Protein AF-A0A522AXA7-F1 (afdb_monomer_lite)

Sequence (57 aa):
GEPDDIAQMACWLAGDRSTFVTGQHFVIDGGVSCGLKWADQPEFQKSYHPIKVYRPE

Radius of gyration: 20.38 Å; chains: 1; bounding box: 59×16×39 Å

Structure (mmCIF, N/CA/C/O backbone):
data_AF-A0A522AXA7-F1
#
_entry.id   AF-A0A522AXA7-F1
#
loop_
_atom_site.group_PDB
_atom_site.id
_atom_site.type_symbol
_atom_site.label_atom_id
_atom_site.label_alt_id
_atom_site.label_comp_id
_atom_site.label_asym_id
_atom_site.label_entity_id
_atom_site.label_seq_id
_atom_site.pdbx_PDB_ins_code
_atom_site.Cartn_x
_atom_site.Cartn_y
_atom_site.Cartn_z
_atom_site.occupancy
_atom_site.B_iso_or_equiv
_atom_site.auth_seq_id
_atom_site.auth_comp_id
_atom_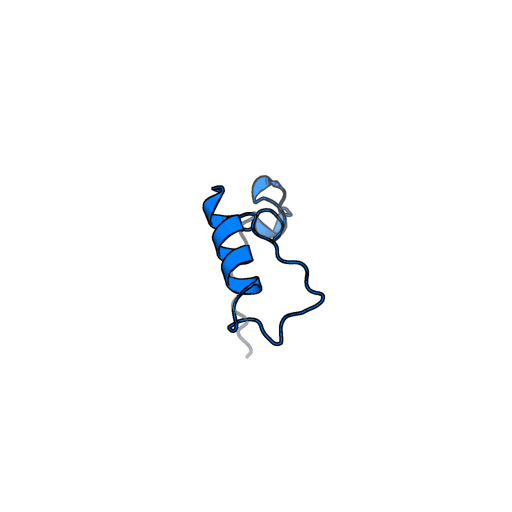site.auth_asym_id
_atom_site.auth_atom_id
_atom_site.pdbx_PDB_model_num
ATOM 1 N N . GLY A 1 1 ? -9.618 -2.734 -10.313 1.00 86.00 1 GLY A N 1
ATOM 2 C CA . GLY A 1 1 ? -9.961 -1.709 -9.328 1.00 86.00 1 GLY A CA 1
ATOM 3 C C . GLY A 1 1 ? -11.446 -1.786 -9.191 1.00 86.00 1 GLY A C 1
ATOM 4 O O . GLY A 1 1 ? -12.148 -1.168 -9.978 1.00 86.00 1 GLY A O 1
ATOM 5 N N . GLU A 1 2 ? -11.883 -2.639 -8.280 1.00 97.25 2 GLU A N 1
ATOM 6 C CA . GLU A 1 2 ? -13.281 -2.950 -8.028 1.00 97.25 2 GLU A CA 1
ATOM 7 C C . GLU A 1 2 ? -13.744 -2.232 -6.756 1.00 97.25 2 GLU A C 1
ATOM 9 O O . GLU A 1 2 ? -12.924 -1.934 -5.883 1.00 97.25 2 GLU A O 1
ATOM 14 N N . PRO A 1 3 ? -15.051 -1.977 -6.589 1.00 97.75 3 PRO A N 1
ATOM 15 C CA . PRO A 1 3 ? -15.577 -1.407 -5.349 1.00 97.75 3 PRO A CA 1
ATOM 16 C C . PRO A 1 3 ? -15.178 -2.198 -4.092 1.00 97.75 3 PRO A C 1
ATOM 18 O O . PRO A 1 3 ? -14.984 -1.604 -3.030 1.00 97.75 3 PRO A O 1
ATOM 21 N N . ASP A 1 4 ? -15.019 -3.520 -4.221 1.00 98.25 4 ASP A N 1
ATOM 22 C CA . ASP A 1 4 ? -14.608 -4.393 -3.118 1.00 98.25 4 ASP A CA 1
ATOM 23 C C . ASP A 1 4 ? -13.203 -4.051 -2.597 1.00 98.25 4 ASP A C 1
ATOM 25 O O . ASP A 1 4 ? -12.994 -4.046 -1.389 1.00 98.25 4 ASP A O 1
ATOM 29 N N . ASP A 1 5 ? -12.271 -3.640 -3.467 1.00 97.62 5 ASP A N 1
ATOM 30 C CA . ASP A 1 5 ? -10.896 -3.301 -3.069 1.00 97.62 5 ASP A CA 1
ATOM 31 C C . ASP A 1 5 ? -10.878 -2.171 -2.018 1.00 97.62 5 ASP A C 1
ATOM 33 O O . ASP A 1 5 ? -10.144 -2.218 -1.027 1.00 97.62 5 ASP A O 1
ATOM 37 N N . ILE A 1 6 ? -11.731 -1.156 -2.205 1.00 97.44 6 ILE A N 1
ATOM 38 C CA . ILE A 1 6 ? -11.872 -0.028 -1.272 1.00 97.44 6 ILE A CA 1
ATOM 39 C C . ILE A 1 6 ? -12.657 -0.457 -0.025 1.00 97.44 6 ILE A C 1
ATOM 41 O O . ILE A 1 6 ? -12.298 -0.072 1.092 1.00 97.44 6 ILE A O 1
ATOM 45 N N . ALA A 1 7 ? -13.709 -1.267 -0.192 1.00 98.38 7 ALA A N 1
ATOM 46 C CA . ALA A 1 7 ? -14.525 -1.752 0.918 1.00 98.38 7 ALA A CA 1
ATOM 47 C C . ALA A 1 7 ? -13.702 -2.589 1.909 1.00 98.38 7 ALA A C 1
ATOM 49 O O . ALA A 1 7 ? -13.794 -2.367 3.116 1.00 98.38 7 ALA A O 1
ATOM 50 N N . GLN A 1 8 ? -12.835 -3.480 1.422 1.00 98.38 8 GLN A N 1
ATOM 51 C CA . GLN A 1 8 ? -11.963 -4.292 2.275 1.00 98.38 8 GLN A CA 1
ATOM 52 C C . GLN A 1 8 ? -10.984 -3.434 3.086 1.00 98.38 8 GLN A C 1
ATOM 54 O O . GLN A 1 8 ? -10.789 -3.686 4.279 1.00 98.38 8 GLN A O 1
ATOM 59 N N . MET A 1 9 ? -10.408 -2.385 2.484 1.00 98.12 9 MET A N 1
ATOM 60 C CA . MET A 1 9 ? -9.545 -1.441 3.204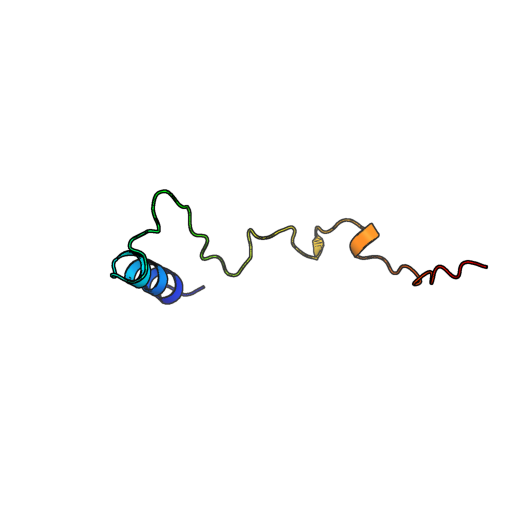 1.00 98.12 9 MET A CA 1
ATOM 61 C C . MET A 1 9 ? -10.318 -0.711 4.311 1.00 98.12 9 MET A C 1
ATOM 63 O O . MET A 1 9 ? -9.836 -0.609 5.441 1.00 98.12 9 MET A O 1
ATOM 67 N N . ALA A 1 10 ? -11.536 -0.249 4.015 1.00 98.19 10 ALA A N 1
ATOM 68 C CA . ALA A 1 10 ? -12.399 0.397 5.000 1.00 98.19 10 ALA A CA 1
ATOM 69 C C . ALA A 1 10 ? -12.777 -0.556 6.147 1.00 98.19 10 ALA A C 1
ATOM 71 O O . ALA A 1 10 ? -12.681 -0.176 7.313 1.00 98.19 10 ALA A O 1
ATOM 72 N N . CYS A 1 11 ? -13.137 -1.807 5.844 1.00 98.31 11 CYS A N 1
ATOM 73 C CA . CYS A 1 11 ? -13.419 -2.828 6.853 1.00 98.31 11 CYS A CA 1
ATOM 74 C C . CYS A 1 11 ? -12.198 -3.137 7.726 1.00 98.31 11 CYS A C 1
ATOM 76 O O . CYS A 1 11 ? -12.349 -3.342 8.929 1.00 98.31 11 CYS A O 1
ATOM 78 N N . TRP A 1 12 ? -10.990 -3.158 7.153 1.00 98.44 12 TRP A N 1
ATOM 79 C CA . TRP A 1 12 ? -9.768 -3.323 7.936 1.00 98.44 12 TRP A CA 1
ATOM 80 C C . TRP A 1 12 ? -9.535 -2.139 8.882 1.00 98.44 12 TRP A C 1
ATOM 82 O O . TRP A 1 12 ? -9.287 -2.388 10.058 1.00 98.44 12 TRP A O 1
ATOM 92 N N . LEU A 1 13 ? -9.690 -0.896 8.401 1.00 98.12 13 LEU A N 1
ATOM 93 C CA . LEU A 1 13 ? -9.543 0.328 9.208 1.00 98.12 13 LEU A CA 1
ATOM 94 C C . LEU A 1 13 ? -10.573 0.444 10.333 1.00 98.12 13 LEU A C 1
ATOM 96 O O . LEU A 1 13 ? -10.267 0.977 11.397 1.00 98.12 13 LEU A O 1
ATOM 100 N N . ALA A 1 14 ? -11.797 -0.016 10.081 1.00 98.12 14 ALA A N 1
ATOM 101 C CA . ALA A 1 14 ? -12.878 -0.004 11.059 1.00 98.12 14 ALA A CA 1
ATOM 102 C C . ALA A 1 14 ? -12.747 -1.115 12.116 1.00 98.12 14 ALA A C 1
ATOM 104 O O . ALA A 1 14 ? -13.466 -1.088 13.112 1.00 98.12 14 ALA A O 1
ATOM 105 N N . GLY A 1 15 ? -11.876 -2.104 11.892 1.00 97.88 15 GLY A N 1
ATOM 106 C CA . GLY A 1 15 ? -11.672 -3.232 12.795 1.00 97.88 15 GLY A CA 1
ATOM 107 C C . GLY A 1 15 ? -10.496 -3.047 13.756 1.00 97.88 15 GLY A C 1
ATOM 108 O O . GLY A 1 15 ? -9.664 -2.155 13.625 1.00 97.88 15 GLY A O 1
ATOM 109 N N . ASP A 1 16 ? -10.355 -3.983 14.693 1.00 98.00 16 ASP A N 1
ATOM 110 C CA . ASP A 1 16 ? -9.341 -3.897 15.758 1.00 98.00 16 ASP A CA 1
ATOM 111 C C . ASP A 1 16 ? -7.896 -4.136 15.277 1.00 98.00 16 ASP A C 1
ATOM 113 O O . ASP A 1 16 ? -6.928 -3.948 16.019 1.00 98.00 16 ASP A O 1
ATOM 117 N N . ARG A 1 17 ? -7.716 -4.554 14.018 1.00 98.12 17 ARG A N 1
ATOM 118 C CA . ARG A 1 17 ? -6.392 -4.849 13.442 1.00 98.12 17 ARG A CA 1
ATOM 119 C C . ARG A 1 17 ? -5.578 -3.594 13.114 1.00 98.12 17 ARG A C 1
ATOM 121 O O . ARG A 1 17 ? -4.381 -3.711 12.868 1.00 98.12 17 ARG A O 1
ATOM 128 N N . SER A 1 18 ? -6.198 -2.418 13.125 1.00 98.19 18 SER A N 1
ATOM 129 C CA . SER A 1 18 ? -5.588 -1.131 12.773 1.00 98.19 18 SER A CA 1
ATOM 130 C C . SER A 1 18 ? -5.583 -0.132 13.936 1.00 98.19 18 SER A C 1
ATOM 132 O O . SER A 1 18 ? -5.492 1.070 13.713 1.00 98.19 18 SER A O 1
ATOM 134 N N . THR A 1 19 ? -5.650 -0.594 15.189 1.00 98.38 19 THR A N 1
ATOM 135 C CA . THR A 1 19 ? -5.802 0.265 16.389 1.00 98.38 19 THR A CA 1
ATOM 136 C C . THR A 1 19 ? -4.722 1.335 16.573 1.00 98.38 19 THR A C 1
ATOM 138 O O . THR A 1 19 ? -4.981 2.360 17.198 1.00 98.38 19 THR A O 1
ATOM 141 N N . PHE A 1 20 ? -3.524 1.134 16.022 1.00 98.12 20 PHE A N 1
ATOM 142 C CA . PHE A 1 20 ? -2.435 2.118 16.069 1.00 98.12 20 PHE A CA 1
ATOM 143 C C . PHE A 1 20 ? -2.276 2.928 14.771 1.00 98.12 20 PHE A C 1
ATOM 145 O O . PHE A 1 20 ? -1.389 3.770 14.646 1.00 98.12 20 PHE A O 1
ATOM 152 N N . VAL A 1 21 ? -3.117 2.669 13.775 1.00 97.94 21 VAL A N 1
ATOM 153 C CA . VAL A 1 21 ? -2.988 3.218 12.429 1.00 97.94 21 VAL A CA 1
ATOM 154 C C . VAL A 1 21 ? -3.937 4.402 12.287 1.00 97.94 21 VAL A C 1
ATOM 156 O O . VAL A 1 21 ? -5.124 4.248 12.021 1.00 97.94 21 VAL A O 1
ATOM 159 N N . THR A 1 22 ? -3.402 5.606 12.487 1.00 97.31 22 THR A N 1
ATOM 160 C CA . THR A 1 22 ? -4.161 6.865 12.462 1.00 97.31 22 THR A CA 1
ATOM 161 C C . THR A 1 22 ? -3.404 7.974 11.726 1.00 97.31 22 THR A C 1
ATOM 163 O O . THR A 1 22 ? -2.176 7.939 11.612 1.00 97.31 22 THR A O 1
ATOM 166 N N . GLY A 1 23 ? -4.141 8.949 11.184 1.00 97.69 23 GLY A N 1
ATOM 167 C CA . GLY A 1 23 ? -3.583 10.109 10.476 1.00 97.69 23 GLY A CA 1
ATOM 168 C C . GLY A 1 23 ? -2.876 9.789 9.153 1.00 97.69 23 GLY A C 1
ATOM 169 O O . GLY A 1 23 ? -2.096 10.608 8.677 1.00 97.69 23 GLY A O 1
ATOM 170 N N . GLN A 1 24 ? -3.109 8.606 8.578 1.00 97.75 24 GLN A N 1
ATOM 171 C CA . GLN A 1 24 ? -2.458 8.154 7.346 1.00 97.75 24 GLN A CA 1
ATOM 172 C C . GLN A 1 24 ? -3.374 8.292 6.131 1.00 97.75 24 GLN A C 1
ATOM 174 O O . GLN A 1 24 ? -4.593 8.165 6.235 1.00 97.75 24 GLN A O 1
ATOM 179 N N . HIS A 1 25 ? -2.766 8.495 4.964 1.00 96.75 25 HIS A N 1
ATOM 180 C CA . HIS A 1 25 ? -3.443 8.393 3.675 1.00 96.75 25 HIS A CA 1
ATOM 181 C C . HIS A 1 25 ? -3.142 7.020 3.073 1.00 96.75 25 HIS A C 1
ATOM 183 O O . HIS A 1 25 ? -1.977 6.651 2.924 1.00 96.75 25 HIS A O 1
ATOM 189 N N . PHE A 1 26 ? -4.184 6.277 2.707 1.00 96.62 26 PHE A N 1
ATOM 190 C CA . PHE A 1 26 ? -4.050 4.980 2.048 1.00 96.62 26 PHE A CA 1
ATOM 191 C C . PHE A 1 26 ? -4.372 5.108 0.568 1.00 96.62 26 PHE A C 1
ATOM 193 O O . PHE A 1 26 ? -5.384 5.701 0.200 1.00 96.62 26 PHE A O 1
ATOM 200 N N . VAL A 1 27 ? -3.509 4.542 -0.274 1.00 96.69 27 VAL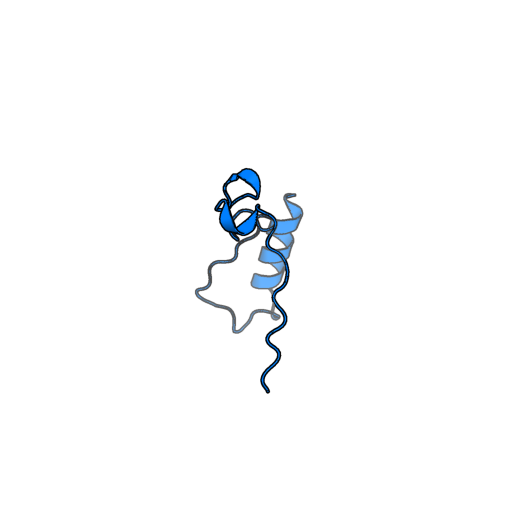 A N 1
ATOM 201 C CA . VAL A 1 27 ? -3.682 4.520 -1.728 1.00 96.69 27 VAL A CA 1
ATOM 202 C C . VAL A 1 27 ? -4.157 3.129 -2.144 1.00 96.69 27 VAL A C 1
ATOM 204 O O . VAL A 1 27 ? -3.497 2.136 -1.849 1.00 96.69 27 VAL A O 1
ATOM 207 N N . ILE A 1 28 ? -5.308 3.069 -2.818 1.00 96.88 28 ILE A N 1
ATOM 208 C CA . ILE A 1 28 ? -5.945 1.839 -3.308 1.00 96.88 28 ILE A CA 1
ATOM 209 C C . ILE A 1 28 ? -6.172 1.995 -4.818 1.00 96.88 28 ILE A C 1
ATOM 211 O O . ILE A 1 28 ? -7.299 2.088 -5.294 1.00 96.88 28 ILE A O 1
ATOM 215 N N . ASP A 1 29 ? -5.087 2.121 -5.579 1.00 95.12 29 ASP A N 1
ATOM 216 C CA . ASP A 1 29 ? -5.138 2.448 -7.012 1.00 95.12 29 ASP A CA 1
ATOM 217 C C . ASP A 1 29 ? -4.444 1.412 -7.913 1.00 95.12 29 ASP A C 1
ATOM 219 O O . ASP A 1 29 ? -4.260 1.649 -9.104 1.00 95.12 29 ASP A O 1
ATOM 223 N N . GLY A 1 30 ? -4.035 0.266 -7.360 1.00 93.50 30 GLY A N 1
ATOM 224 C CA . GLY A 1 30 ? -3.304 -0.762 -8.106 1.00 93.50 30 GLY A CA 1
ATOM 225 C C . GLY A 1 30 ? -1.871 -0.369 -8.489 1.00 93.50 30 GLY A C 1
ATOM 226 O O . GLY A 1 30 ? -1.295 -0.990 -9.378 1.00 93.50 30 GLY A O 1
ATOM 227 N N . GLY A 1 31 ? -1.290 0.645 -7.841 1.00 92.62 31 GLY A N 1
ATOM 228 C CA . GLY A 1 31 ? 0.089 1.086 -8.060 1.00 92.62 31 GLY A CA 1
ATOM 229 C C . GLY A 1 31 ? 0.241 2.187 -9.108 1.00 92.62 31 GLY A C 1
ATOM 230 O O . GLY A 1 31 ? 1.362 2.520 -9.492 1.00 92.62 31 GLY A O 1
ATOM 231 N N . VAL A 1 32 ? -0.863 2.774 -9.572 1.00 91.56 32 VAL A N 1
ATOM 232 C CA . VAL A 1 32 ? -0.852 3.830 -10.597 1.00 91.56 32 VAL A CA 1
ATOM 233 C C . VAL A 1 32 ? -0.089 5.069 -10.121 1.00 91.56 32 VAL A C 1
ATOM 235 O O . VAL A 1 32 ? 0.622 5.688 -10.909 1.00 91.56 32 VAL A O 1
ATOM 238 N N . SER A 1 33 ? -0.170 5.396 -8.834 1.00 92.12 33 SER A N 1
ATOM 239 C CA . SER A 1 33 ? 0.526 6.537 -8.232 1.00 92.12 33 SER A CA 1
ATOM 240 C C . SER A 1 33 ? 1.949 6.212 -7.765 1.00 92.12 33 SER A C 1
ATOM 242 O O . SER A 1 33 ? 2.636 7.093 -7.251 1.00 92.12 33 SER A O 1
ATOM 244 N N . CYS A 1 34 ? 2.424 4.971 -7.922 1.00 92.69 34 CYS A N 1
ATOM 245 C CA . CYS A 1 34 ? 3.735 4.551 -7.410 1.00 92.69 34 CYS A CA 1
ATOM 246 C C . CYS A 1 34 ? 4.925 4.999 -8.275 1.00 92.69 34 CYS A C 1
ATOM 248 O O . CYS A 1 34 ? 6.072 4.789 -7.882 1.00 92.69 34 CYS A O 1
ATOM 250 N N . GLY A 1 35 ? 4.692 5.611 -9.436 1.00 90.69 35 GLY A N 1
ATOM 251 C CA . GLY A 1 35 ? 5.766 6.121 -10.279 1.00 90.69 35 GLY A CA 1
ATOM 252 C C . GLY A 1 35 ? 5.305 6.510 -11.676 1.00 90.69 35 GLY A C 1
ATOM 253 O O . GLY A 1 35 ? 4.114 6.532 -11.982 1.00 90.69 35 GLY A O 1
ATOM 254 N N . LEU A 1 36 ? 6.272 6.817 -12.540 1.00 91.56 36 LEU A N 1
ATOM 255 C CA . LEU A 1 36 ? 6.000 7.079 -13.948 1.00 91.56 36 LEU A CA 1
ATOM 256 C C . LEU A 1 36 ? 5.546 5.795 -14.644 1.00 91.56 36 LEU A C 1
ATOM 258 O O . LEU A 1 36 ? 6.089 4.708 -14.411 1.00 91.56 36 LEU A O 1
ATOM 262 N N . LYS A 1 37 ? 4.584 5.930 -15.559 1.00 90.25 37 LYS A N 1
ATOM 263 C CA . LYS A 1 37 ? 4.245 4.843 -16.478 1.00 90.25 37 LYS A CA 1
ATOM 264 C C . LYS A 1 37 ? 5.493 4.474 -17.268 1.00 90.25 37 LYS A C 1
ATOM 266 O O . LYS A 1 37 ? 6.312 5.335 -17.574 1.00 90.25 37 LYS A O 1
ATOM 271 N N . TRP A 1 38 ? 5.604 3.211 -17.669 1.00 89.62 38 TRP A N 1
ATOM 272 C CA . TRP A 1 38 ? 6.739 2.736 -18.464 1.00 89.62 38 TRP A CA 1
ATOM 273 C C . TRP A 1 38 ? 7.043 3.623 -19.686 1.00 89.62 38 TRP A C 1
ATOM 275 O O . TRP A 1 38 ? 8.199 3.953 -19.937 1.00 89.62 38 TRP A O 1
ATOM 285 N N . ALA A 1 39 ? 6.005 4.064 -20.406 1.00 91.56 39 ALA A N 1
ATOM 286 C CA . ALA A 1 39 ? 6.145 4.945 -21.568 1.00 91.56 39 ALA A CA 1
ATOM 287 C C . ALA A 1 39 ? 6.849 6.276 -21.236 1.00 91.56 39 ALA A C 1
ATOM 289 O O . ALA A 1 39 ? 7.651 6.766 -22.034 1.00 91.56 39 ALA A O 1
ATOM 290 N N . ASP A 1 40 ? 6.606 6.794 -20.033 1.00 93.44 40 ASP A N 1
ATOM 291 C CA . ASP A 1 40 ? 7.064 8.099 -19.560 1.00 93.44 40 ASP A CA 1
ATOM 292 C C . ASP A 1 40 ? 8.416 8.025 -18.830 1.00 93.44 40 ASP A C 1
ATOM 294 O O . ASP A 1 40 ? 8.964 9.054 -18.438 1.00 93.44 40 ASP A O 1
ATOM 298 N N . GLN A 1 41 ? 8.980 6.825 -18.642 1.00 94.81 41 GLN A N 1
ATOM 299 C CA . GLN A 1 41 ? 10.266 6.675 -17.963 1.00 94.81 41 GLN A CA 1
ATOM 300 C C . GLN A 1 41 ? 11.402 7.362 -18.740 1.00 94.81 41 GLN A C 1
ATOM 302 O O . GLN A 1 41 ? 11.371 7.395 -19.979 1.00 94.81 41 GLN A O 1
ATOM 307 N N . PRO A 1 42 ? 12.439 7.870 -18.051 1.00 94.56 42 PRO A N 1
ATOM 308 C CA . PRO A 1 42 ? 13.619 8.431 -18.695 1.00 94.56 42 PRO A CA 1
ATOM 309 C C . PRO A 1 42 ? 14.313 7.437 -19.632 1.00 94.56 42 PRO A C 1
ATOM 311 O O . PRO A 1 42 ? 14.376 6.237 -19.360 1.00 94.56 42 PRO A O 1
ATOM 314 N N . GLU A 1 43 ? 14.917 7.942 -20.708 1.00 92.94 43 GLU A N 1
ATOM 315 C CA . GLU A 1 43 ? 15.555 7.099 -21.727 1.00 92.94 43 GLU A CA 1
ATOM 316 C C . GLU A 1 43 ? 16.665 6.207 -21.159 1.00 92.94 43 GLU A C 1
ATOM 318 O O . GLU A 1 43 ? 16.803 5.053 -21.559 1.00 92.94 43 GLU A O 1
ATOM 323 N N . PHE A 1 44 ? 17.411 6.683 -20.158 1.00 91.69 44 PHE A N 1
ATOM 324 C CA . PHE A 1 44 ? 18.477 5.894 -19.536 1.00 91.69 44 PHE A CA 1
ATOM 325 C C . PHE A 1 44 ? 17.962 4.625 -18.824 1.00 91.69 44 PHE A C 1
ATOM 327 O O . PHE A 1 44 ? 18.729 3.690 -18.631 1.00 91.69 44 PHE A O 1
ATOM 334 N N . GLN A 1 45 ? 16.681 4.569 -18.432 1.00 91.56 45 GLN A N 1
ATOM 335 C CA . GLN A 1 45 ? 16.073 3.370 -17.836 1.00 91.56 45 GLN A CA 1
ATOM 336 C C . GLN A 1 45 ? 15.522 2.401 -18.885 1.00 91.56 45 GLN A C 1
ATOM 338 O O . GLN A 1 45 ? 15.385 1.210 -18.614 1.00 91.56 45 GLN A O 1
ATOM 343 N N . LYS A 1 46 ? 15.180 2.913 -20.072 1.00 92.56 46 LYS A N 1
ATOM 344 C CA . LYS A 1 46 ? 14.583 2.136 -21.168 1.00 92.56 46 LYS A CA 1
ATOM 345 C C . LYS A 1 46 ? 15.622 1.624 -22.165 1.00 92.56 46 LYS A C 1
ATOM 347 O O . LYS A 1 46 ? 15.337 0.703 -22.927 1.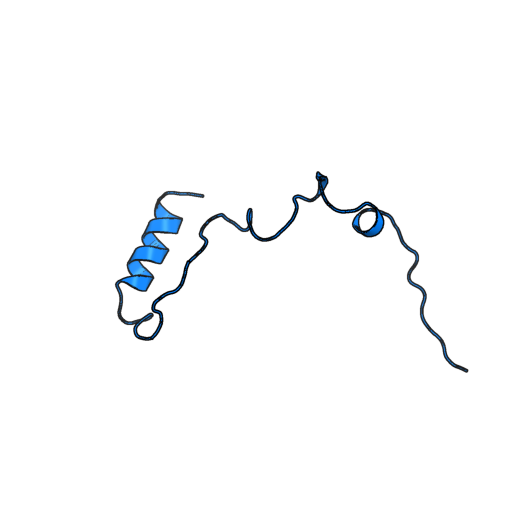00 92.56 46 LYS A O 1
ATOM 352 N N . SER A 1 47 ? 16.818 2.205 -22.159 1.00 92.62 47 SER A N 1
ATOM 353 C CA . SER A 1 47 ? 17.911 1.847 -23.060 1.00 92.62 47 SER A CA 1
ATOM 354 C C . SER A 1 47 ? 18.811 0.752 -22.480 1.00 92.62 47 SER A C 1
ATOM 356 O O . SER A 1 47 ? 19.062 0.660 -21.275 1.00 92.62 47 SER A O 1
ATOM 358 N N . TYR A 1 48 ? 19.308 -0.110 -23.368 1.00 90.75 48 TYR A N 1
ATOM 359 C CA . TYR A 1 48 ? 20.244 -1.171 -23.014 1.00 90.75 48 TYR A CA 1
ATOM 360 C C . TYR A 1 48 ? 21.607 -0.588 -22.630 1.00 90.75 48 TYR A C 1
ATOM 362 O O . TYR A 1 48 ? 22.215 0.155 -23.401 1.00 90.75 48 TYR A O 1
ATOM 370 N N . HIS A 1 49 ? 22.119 -1.002 -21.472 1.00 86.62 49 HIS A N 1
ATOM 371 C CA . HIS A 1 49 ? 23.471 -0.690 -21.025 1.00 86.62 49 HIS A CA 1
ATOM 372 C C . HIS A 1 49 ? 24.213 -1.998 -20.734 1.00 86.62 49 HIS A C 1
ATOM 374 O O . HIS A 1 49 ? 23.724 -2.803 -19.937 1.00 86.62 49 HIS A O 1
ATOM 380 N N . PRO A 1 50 ? 25.388 -2.244 -21.342 1.00 90.06 50 PRO A N 1
ATOM 381 C CA . PRO A 1 50 ? 26.160 -3.439 -21.039 1.00 90.06 50 PRO A CA 1
ATOM 382 C C . PRO A 1 50 ? 26.599 -3.417 -19.572 1.00 90.06 50 PRO A C 1
ATOM 384 O O . PRO A 1 50 ? 27.133 -2.415 -19.087 1.00 90.06 50 PRO A O 1
ATOM 387 N N . ILE A 1 51 ? 26.399 -4.537 -18.873 1.00 86.81 51 ILE A N 1
ATOM 388 C CA . ILE A 1 51 ? 26.855 -4.703 -17.491 1.00 86.81 51 ILE A CA 1
ATOM 389 C C . ILE A 1 51 ? 28.382 -4.598 -17.479 1.00 86.81 51 ILE A C 1
ATOM 391 O O . ILE A 1 51 ? 29.083 -5.446 -18.033 1.00 86.81 51 ILE A O 1
ATOM 395 N N . LYS A 1 52 ? 28.907 -3.555 -16.833 1.00 86.06 52 LYS A N 1
ATOM 396 C CA . LYS A 1 52 ? 30.341 -3.415 -16.575 1.00 86.06 52 LYS A CA 1
ATOM 397 C C . LYS A 1 52 ? 30.655 -4.072 -15.239 1.00 86.06 52 LYS A C 1
ATOM 399 O O . LYS A 1 52 ? 30.359 -3.515 -14.186 1.00 86.06 52 LYS A O 1
ATOM 404 N N . VAL A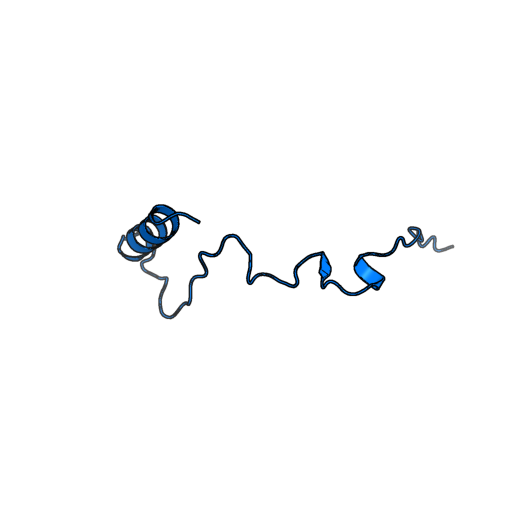 1 53 ? 31.249 -5.261 -15.280 1.00 85.94 53 VAL A N 1
ATOM 405 C CA . VAL A 1 53 ? 31.793 -5.898 -14.077 1.00 85.94 53 VAL A CA 1
ATOM 406 C C . VAL A 1 53 ? 33.067 -5.151 -13.698 1.00 85.94 53 VAL A C 1
ATOM 408 O O . VAL A 1 53 ? 34.056 -5.209 -14.429 1.00 85.94 53 VAL A O 1
ATOM 411 N N . TYR A 1 54 ? 33.042 -4.438 -12.572 1.00 83.88 54 TYR A N 1
ATOM 412 C CA . TYR A 1 54 ? 34.262 -3.895 -11.987 1.00 83.8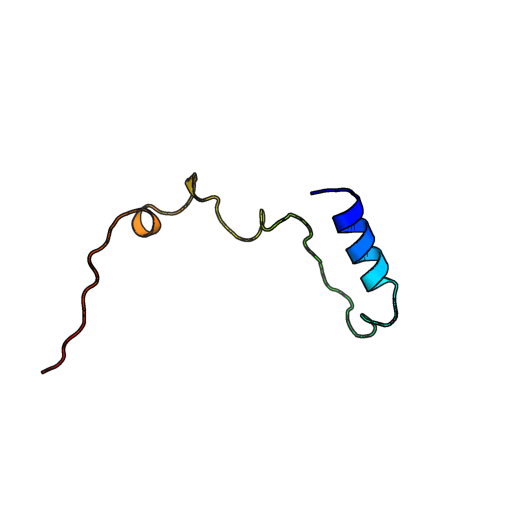8 54 TYR A CA 1
ATOM 413 C C . TYR A 1 54 ? 35.144 -5.058 -11.531 1.00 83.88 54 TYR A C 1
ATOM 415 O O . TYR A 1 54 ? 34.708 -5.905 -10.751 1.00 83.88 54 TYR A O 1
ATOM 423 N N . ARG A 1 55 ? 36.368 -5.117 -12.055 1.00 82.19 55 ARG A N 1
ATOM 424 C CA . ARG A 1 55 ? 37.362 -6.127 -11.702 1.00 82.19 55 ARG A CA 1
ATOM 425 C C . ARG A 1 55 ? 38.606 -5.375 -11.207 1.00 82.19 55 ARG A C 1
ATOM 427 O O . ARG A 1 55 ? 39.361 -4.899 -12.051 1.00 82.19 55 ARG A O 1
ATOM 434 N N . PRO A 1 56 ? 38.746 -5.147 -9.888 1.00 84.38 56 PRO A N 1
ATOM 435 C CA . PRO A 1 56 ? 39.959 -4.551 -9.342 1.00 84.38 56 PRO A CA 1
ATOM 436 C C . PRO A 1 56 ? 41.133 -5.523 -9.516 1.00 84.38 56 PRO A C 1
ATOM 438 O O . PRO A 1 56 ? 40.933 -6.736 -9.415 1.00 84.38 56 PRO A O 1
ATOM 441 N N . GLU A 1 57 ? 42.316 -4.977 -9.807 1.00 76.12 57 GLU A N 1
ATOM 442 C CA . GLU A 1 57 ? 43.601 -5.690 -9.719 1.00 76.12 57 GLU A CA 1
ATOM 443 C C . GLU A 1 57 ? 44.042 -5.843 -8.260 1.00 76.12 57 GLU A C 1
ATOM 445 O O . GLU A 1 57 ? 43.803 -4.895 -7.472 1.00 76.12 57 GLU A O 1
#

Secondary structure (DSSP, 8-state):
--HHHHHHHHHHHHSGGGTT--S-----STTGGGS--GGGS-HHHHS----------

pLDDT: mean 93.6, std 5.05, range [76.12, 98.44]

Foldseek 3Di:
DDPVLVVVVVVCCVDPVCVVPPPDDDDSPVCPPVDDDPVPDDPVVVDDDDDDDDDDD